Protein AF-A0A914PMF7-F1 (afdb_monomer_lite)

Secondary structure (DSSP, 8-state):
--HHHHHHHHHHHHHHHHHHHHHHHHHHHHHHHHHHHHHHHHHHHHHHHHHHHHHHHHHHHHHHHHHHHHHHHHHHHHHHHHHHHHHHHHHHHH-------TT------B-TT--B--------SS-----------------

Organism: NCBI:txid227884

Radius of gyration: 51.53 Å; chains: 1; bounding box: 120×38×120 Å

Structure (mmCIF, N/CA/C/O backbone):
data_AF-A0A914PMF7-F1
#
_entry.id   AF-A0A914PMF7-F1
#
loop_
_atom_site.group_PDB
_atom_site.id
_atom_site.type_symbol
_atom_site.label_atom_id
_atom_site.label_alt_id
_atom_site.label_comp_id
_atom_site.label_asym_id
_atom_site.label_entity_id
_atom_site.label_seq_id
_atom_site.pdbx_PDB_ins_code
_atom_site.Cartn_x
_atom_site.Cartn_y
_atom_site.Cartn_z
_atom_site.occupancy
_atom_site.B_iso_or_equiv
_atom_site.auth_seq_id
_atom_site.auth_comp_id
_atom_site.auth_asym_id
_atom_site.auth_atom_id
_atom_site.pdbx_PDB_model_num
ATOM 1 N N . MET A 1 1 ? -40.569 -8.716 74.753 1.00 57.88 1 MET A N 1
ATOM 2 C CA . MET A 1 1 ? -40.427 -7.622 73.761 1.00 57.88 1 MET A CA 1
ATOM 3 C C . MET A 1 1 ? -41.776 -6.940 73.589 1.00 57.88 1 MET A C 1
ATOM 5 O O . MET A 1 1 ? -42.744 -7.635 73.301 1.00 57.88 1 MET A O 1
ATOM 9 N N . HIS A 1 2 ? -41.863 -5.624 73.806 1.00 81.25 2 HIS A N 1
ATOM 10 C CA . HIS A 1 2 ? -43.124 -4.882 73.690 1.00 81.25 2 HIS A CA 1
ATOM 11 C C . HIS A 1 2 ? -43.592 -4.867 72.214 1.00 81.25 2 HIS A C 1
ATOM 13 O O . HIS A 1 2 ? -42.767 -4.646 71.322 1.00 81.25 2 HIS A O 1
ATOM 19 N N . PRO A 1 3 ? -44.888 -5.058 71.904 1.00 83.50 3 PRO A N 1
ATOM 20 C CA . PRO A 1 3 ? -45.392 -5.146 70.522 1.00 83.50 3 PRO A CA 1
ATOM 21 C C . PRO A 1 3 ? -45.177 -3.885 69.663 1.00 83.50 3 PRO A C 1
ATOM 23 O O . PRO A 1 3 ? -45.272 -3.940 68.437 1.00 83.50 3 PRO A O 1
ATOM 26 N N . LEU A 1 4 ? -44.878 -2.740 70.281 1.00 85.38 4 LEU A N 1
ATOM 27 C CA . LEU A 1 4 ? -44.497 -1.505 69.586 1.00 85.38 4 LEU A CA 1
ATOM 28 C C . LEU A 1 4 ? -43.022 -1.517 69.158 1.00 85.38 4 LEU A C 1
ATOM 30 O O . LEU A 1 4 ? -42.700 -1.119 68.044 1.00 85.38 4 LEU A O 1
ATOM 34 N N . GLN A 1 5 ? -42.144 -2.050 70.008 1.00 85.31 5 GLN A N 1
ATOM 35 C CA . GLN A 1 5 ? -40.711 -2.190 69.738 1.00 85.31 5 GLN A CA 1
ATOM 36 C C . GLN A 1 5 ? -40.446 -3.141 68.568 1.00 85.31 5 GLN A C 1
ATOM 38 O O . GLN A 1 5 ? -39.626 -2.850 67.704 1.00 85.31 5 GLN A O 1
ATOM 43 N N . ARG A 1 6 ? -41.203 -4.244 68.495 1.00 86.69 6 ARG A N 1
ATOM 44 C CA . ARG A 1 6 ? -41.116 -5.199 67.382 1.00 86.69 6 ARG A CA 1
ATOM 45 C C . ARG A 1 6 ? -41.483 -4.544 66.043 1.00 86.69 6 ARG A C 1
ATOM 47 O O . ARG A 1 6 ? -40.683 -4.577 65.120 1.00 86.69 6 ARG A O 1
ATOM 54 N N . ARG A 1 7 ? -42.619 -3.835 65.987 1.00 86.56 7 ARG A N 1
ATOM 55 C CA . ARG A 1 7 ? -43.067 -3.103 64.785 1.00 86.56 7 ARG A CA 1
ATOM 56 C C . ARG A 1 7 ? -42.098 -1.999 64.348 1.00 86.56 7 ARG A C 1
ATOM 58 O O . ARG A 1 7 ? -41.946 -1.769 63.152 1.00 86.56 7 ARG A O 1
ATOM 65 N N . GLY A 1 8 ? -41.455 -1.316 65.296 1.00 91.88 8 GLY A N 1
ATOM 66 C CA . GLY A 1 8 ? -40.415 -0.328 64.995 1.00 91.88 8 GLY A CA 1
ATOM 67 C C . GLY A 1 8 ? -39.190 -0.964 64.335 1.00 91.88 8 GLY A C 1
ATOM 68 O O . GLY A 1 8 ? -38.749 -0.502 63.285 1.00 91.88 8 GLY A O 1
ATOM 69 N N . ASN A 1 9 ? -38.695 -2.064 64.904 1.00 91.44 9 ASN A N 1
ATOM 70 C CA . ASN A 1 9 ? -37.546 -2.790 64.361 1.00 91.44 9 ASN A CA 1
ATOM 71 C C . ASN A 1 9 ? -37.836 -3.389 62.977 1.00 91.44 9 ASN A C 1
ATOM 73 O O . ASN A 1 9 ? -36.989 -3.303 62.091 1.00 91.44 9 ASN A O 1
ATOM 77 N N . ASP A 1 10 ? -39.037 -3.929 62.764 1.00 91.50 10 ASP A N 1
ATOM 78 C CA . ASP A 1 10 ? -39.435 -4.503 61.474 1.00 91.50 10 ASP A CA 1
ATOM 79 C C . ASP A 1 10 ? -39.427 -3.439 60.361 1.00 91.50 10 ASP A C 1
ATOM 81 O O . ASP A 1 10 ? -38.866 -3.673 59.292 1.00 91.50 10 ASP A O 1
ATOM 85 N N . ARG A 1 11 ? -39.931 -2.225 60.638 1.00 93.25 11 ARG A N 1
ATOM 86 C CA . ARG A 1 11 ? -39.881 -1.098 59.684 1.00 93.25 11 ARG A CA 1
ATOM 87 C C . ARG A 1 11 ? -38.456 -0.642 59.368 1.00 93.25 11 ARG A C 1
ATOM 89 O O . ARG A 1 11 ? -38.163 -0.295 58.226 1.00 93.25 11 ARG A O 1
ATOM 96 N N . ILE A 1 12 ? -37.563 -0.636 60.360 1.00 92.69 12 ILE A N 1
ATOM 97 C CA . ILE A 1 12 ? -36.152 -0.267 60.160 1.00 92.69 12 ILE A CA 1
ATOM 98 C C . ILE A 1 12 ? -35.451 -1.306 59.279 1.00 92.69 12 ILE A C 1
ATOM 100 O O . ILE A 1 12 ? -34.743 -0.944 58.336 1.00 92.69 12 ILE A O 1
ATOM 104 N N . ASN A 1 13 ? -35.682 -2.591 59.542 1.00 93.94 13 ASN A N 1
ATOM 105 C CA . ASN A 1 13 ? -35.110 -3.684 58.759 1.00 93.94 13 ASN A CA 1
ATOM 106 C C . ASN A 1 13 ? -35.643 -3.684 57.319 1.00 93.94 13 ASN A C 1
ATOM 108 O O . ASN A 1 13 ? -34.882 -3.866 56.366 1.00 93.94 13 ASN A O 1
ATOM 112 N N . GLU A 1 14 ? -36.934 -3.417 57.131 1.00 94.12 14 GLU A N 1
ATOM 113 C CA . GLU A 1 14 ? -37.540 -3.279 55.806 1.00 94.12 14 GLU A CA 1
ATOM 114 C C . GLU A 1 14 ? -36.922 -2.107 55.023 1.00 94.12 14 GLU A C 1
ATOM 116 O O . GLU A 1 14 ? -36.488 -2.280 53.882 1.00 94.12 14 GLU A O 1
ATOM 121 N N . ALA A 1 15 ? -36.745 -0.946 55.658 1.00 95.56 15 ALA A N 1
ATOM 122 C CA . ALA A 1 15 ? -36.075 0.197 55.036 1.00 95.56 15 ALA A CA 1
ATOM 123 C C . ALA A 1 15 ? -34.602 -0.097 54.679 1.00 95.56 15 ALA A C 1
ATOM 125 O O . ALA A 1 15 ? -34.131 0.281 53.601 1.00 95.56 15 ALA A O 1
ATOM 126 N N . GLN A 1 16 ? -33.863 -0.804 55.542 1.00 94.44 16 GLN A N 1
ATOM 127 C CA . GLN A 1 16 ? -32.479 -1.204 55.263 1.00 94.44 16 GLN A CA 1
ATOM 128 C C . GLN A 1 16 ? -32.386 -2.193 54.097 1.00 94.44 16 GLN A C 1
ATOM 130 O O . GLN A 1 16 ? -31.560 -2.015 53.197 1.00 94.44 16 GLN A O 1
ATOM 135 N N . THR A 1 17 ? -33.242 -3.215 54.080 1.00 95.69 17 THR A N 1
ATOM 136 C CA . THR A 1 17 ? -33.266 -4.202 52.992 1.00 95.69 17 THR A CA 1
ATOM 137 C C . THR A 1 17 ? -33.663 -3.560 51.666 1.00 95.69 17 THR A C 1
ATOM 139 O O . THR A 1 17 ? -33.037 -3.855 50.645 1.00 95.69 17 THR A O 1
ATOM 142 N N . TYR A 1 18 ? -34.619 -2.626 51.673 1.00 94.69 18 TYR A N 1
ATOM 143 C CA . TYR A 1 18 ? -34.966 -1.819 50.504 1.00 94.69 18 TYR A CA 1
ATOM 144 C C . TYR A 1 18 ? -33.765 -1.009 50.002 1.00 94.69 18 TYR A C 1
ATOM 146 O O . TYR A 1 18 ? -33.406 -1.105 48.827 1.00 94.69 18 TYR A O 1
ATOM 154 N N . ARG A 1 19 ? -33.060 -0.298 50.894 1.00 95.88 19 ARG A N 1
ATOM 155 C CA . ARG A 1 19 ? -31.862 0.475 50.527 1.00 95.88 19 ARG A CA 1
ATOM 156 C C . ARG A 1 19 ? -30.792 -0.400 49.872 1.00 95.88 19 ARG A C 1
ATOM 158 O O . ARG A 1 19 ? -30.219 -0.017 48.855 1.00 95.88 19 ARG A O 1
ATOM 165 N N . VAL A 1 20 ? -30.531 -1.585 50.424 1.00 96.31 20 VAL A N 1
ATOM 166 C CA . VAL A 1 20 ? -29.553 -2.531 49.863 1.00 96.31 20 VAL A CA 1
ATOM 167 C C . VAL A 1 20 ? -29.991 -3.041 48.487 1.00 96.31 20 VAL A C 1
ATOM 169 O O . VAL A 1 20 ? -29.153 -3.137 47.589 1.00 96.31 20 VAL A O 1
ATOM 172 N N . LYS A 1 21 ? -31.283 -3.341 48.295 1.00 96.06 21 LYS A N 1
ATOM 173 C CA . LYS A 1 21 ? -31.827 -3.759 46.991 1.00 96.06 21 LYS A CA 1
ATOM 174 C C . LYS A 1 21 ? -31.652 -2.671 45.933 1.00 96.06 21 LYS A C 1
ATOM 176 O O . LYS A 1 21 ? -31.129 -2.973 44.864 1.00 96.06 21 LYS A O 1
ATOM 181 N N . ILE A 1 22 ? -31.988 -1.420 46.252 1.00 97.00 22 ILE A N 1
ATOM 182 C CA . ILE A 1 22 ? -31.813 -0.286 45.333 1.00 97.00 22 ILE A CA 1
ATOM 183 C C . ILE A 1 22 ? -30.339 -0.102 44.963 1.00 97.00 22 ILE A C 1
ATOM 185 O O . ILE A 1 22 ? -30.016 -0.006 43.784 1.00 97.00 22 ILE A O 1
ATOM 189 N N . ILE A 1 23 ? -29.423 -0.141 45.936 1.00 96.06 23 ILE A N 1
ATOM 190 C CA . ILE A 1 23 ? -27.983 -0.019 45.655 1.00 96.06 23 ILE A CA 1
ATOM 191 C C . ILE A 1 23 ? -27.503 -1.140 44.722 1.00 96.06 23 ILE A C 1
ATOM 193 O O . ILE A 1 23 ? -26.744 -0.877 43.791 1.00 96.06 23 ILE A O 1
ATOM 197 N N . LYS A 1 24 ? -27.939 -2.386 44.944 1.00 96.94 24 LYS A N 1
ATOM 198 C CA . LYS A 1 24 ? -27.597 -3.511 44.058 1.00 96.94 24 LYS A CA 1
ATOM 199 C C . LYS A 1 24 ? -28.160 -3.310 42.652 1.00 96.94 24 LYS A C 1
ATOM 201 O O . LYS A 1 24 ? -27.435 -3.506 41.684 1.00 96.94 24 LYS A O 1
ATOM 206 N N . GLN A 1 25 ? -29.415 -2.885 42.541 1.00 96.75 25 GLN A N 1
ATOM 207 C CA . GLN A 1 25 ? -30.066 -2.641 41.258 1.00 96.75 25 GLN A CA 1
ATOM 208 C C . GLN A 1 25 ? -29.367 -1.531 40.465 1.00 96.75 25 GLN A C 1
ATOM 210 O O . GLN A 1 25 ? -29.106 -1.708 39.280 1.00 96.75 25 GLN A O 1
ATOM 215 N N . VAL A 1 26 ? -28.994 -0.430 41.123 1.00 96.81 26 VAL A N 1
ATOM 216 C CA . VAL A 1 26 ? -28.247 0.671 40.497 1.00 96.81 26 VAL A CA 1
ATOM 217 C C . VAL A 1 26 ? -26.878 0.198 40.005 1.00 96.81 26 VAL A C 1
ATOM 219 O O . VAL A 1 26 ? -26.493 0.524 38.886 1.00 96.81 26 VAL A O 1
ATOM 222 N N . LYS A 1 27 ? -26.160 -0.616 40.793 1.00 96.69 27 LYS A N 1
ATOM 223 C CA . LYS A 1 27 ? -24.868 -1.187 40.371 1.00 96.69 27 LYS A CA 1
ATOM 224 C C . LYS A 1 27 ? -25.007 -2.073 39.135 1.00 96.69 27 LYS A C 1
ATOM 226 O O . LYS A 1 27 ? -24.263 -1.888 38.180 1.00 96.69 27 LYS A O 1
ATOM 231 N N . ILE A 1 28 ? -25.987 -2.977 39.134 1.00 96.81 28 ILE A N 1
ATOM 232 C CA . ILE A 1 28 ? -26.257 -3.865 37.993 1.00 96.81 28 ILE A CA 1
ATOM 233 C C . ILE A 1 28 ? -26.634 -3.046 36.754 1.00 96.81 28 ILE A C 1
ATOM 235 O O . ILE A 1 28 ? -26.140 -3.315 35.664 1.00 96.81 28 ILE A O 1
ATOM 239 N N . HIS A 1 29 ? -27.474 -2.019 36.909 1.00 95.69 29 HIS A N 1
ATOM 240 C CA . HIS A 1 29 ? -27.857 -1.151 35.798 1.00 95.69 29 HIS A CA 1
ATOM 241 C C . HIS A 1 29 ? -26.648 -0.412 35.207 1.00 95.69 29 HIS A C 1
ATOM 243 O O . HIS A 1 29 ? -26.473 -0.404 33.991 1.00 95.69 29 HIS A O 1
ATOM 249 N N . ALA A 1 30 ? -25.785 0.156 36.054 1.00 96.75 30 ALA A N 1
ATOM 250 C CA . ALA A 1 30 ? -24.574 0.843 35.610 1.00 96.75 30 ALA A CA 1
ATOM 251 C C . ALA A 1 30 ? -23.587 -0.104 34.901 1.00 96.75 30 ALA A C 1
ATOM 253 O O . ALA A 1 30 ? -22.994 0.265 33.887 1.00 96.75 30 ALA A O 1
ATOM 254 N N . GLU A 1 31 ? -23.424 -1.337 35.393 1.00 96.62 31 GLU A N 1
ATOM 255 C CA . GLU A 1 31 ? -22.595 -2.351 34.728 1.00 96.62 31 GLU A CA 1
ATOM 256 C C . GLU A 1 31 ? -23.168 -2.762 33.368 1.00 96.62 31 GLU A C 1
ATOM 258 O O . GLU A 1 31 ? -22.427 -2.850 32.387 1.00 96.62 31 GLU A O 1
ATOM 263 N N . ASN A 1 32 ? -24.485 -2.951 33.279 1.00 97.69 32 ASN A N 1
ATOM 264 C CA . ASN A 1 32 ? -25.151 -3.281 32.022 1.00 97.69 32 ASN A CA 1
ATOM 265 C C . ASN A 1 32 ? -24.987 -2.168 30.981 1.00 97.69 32 ASN A C 1
ATOM 267 O O . ASN A 1 32 ? -24.681 -2.453 29.823 1.00 97.69 32 ASN A O 1
ATOM 271 N N . GLU A 1 33 ? -25.140 -0.909 31.390 1.00 96.81 33 GLU A N 1
ATOM 272 C CA . GLU A 1 33 ? -24.961 0.247 30.510 1.00 96.81 33 GLU A CA 1
ATOM 273 C C . GLU A 1 33 ? -23.510 0.371 30.027 1.00 96.81 33 GLU A C 1
ATOM 275 O O . GLU A 1 33 ? -23.260 0.530 28.829 1.00 96.81 33 GLU A O 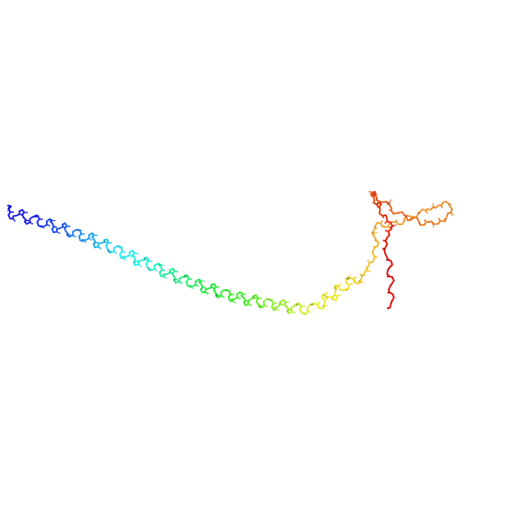1
ATOM 280 N N . LYS A 1 34 ? -22.540 0.191 30.932 1.00 97.06 34 LYS A N 1
ATOM 281 C CA . LYS A 1 34 ? -21.114 0.160 30.581 1.00 97.06 34 LYS A CA 1
ATOM 282 C C . LYS A 1 34 ? -20.813 -0.930 29.550 1.00 97.06 34 LYS A C 1
ATOM 284 O O . LYS A 1 34 ? -20.121 -0.668 28.566 1.00 97.06 34 LYS A O 1
ATOM 289 N N . ASN A 1 35 ? -21.337 -2.136 29.754 1.00 96.75 35 ASN A N 1
ATOM 290 C CA . ASN A 1 35 ? -21.121 -3.262 28.846 1.00 96.75 35 ASN A CA 1
ATOM 291 C C . ASN A 1 35 ? -21.780 -3.027 27.481 1.00 96.75 35 ASN A C 1
ATOM 293 O O . ASN A 1 35 ? -21.176 -3.321 26.449 1.00 96.75 35 ASN A O 1
ATOM 297 N N . ALA A 1 36 ? -22.986 -2.454 27.458 1.00 97.50 36 ALA A N 1
ATOM 298 C CA . ALA A 1 36 ? -23.662 -2.085 26.220 1.00 97.50 36 ALA A CA 1
ATOM 299 C C . ALA A 1 36 ? -22.857 -1.043 25.428 1.00 97.50 36 ALA A C 1
ATOM 301 O O . ALA A 1 36 ? -22.662 -1.201 24.221 1.00 97.50 36 ALA A O 1
ATOM 302 N N . PHE A 1 37 ? -22.331 -0.018 26.103 1.00 96.94 37 PHE A N 1
ATOM 303 C CA . PHE A 1 37 ? -21.494 0.997 25.470 1.00 96.94 37 PHE A CA 1
ATOM 304 C C . PHE A 1 37 ? -20.179 0.416 24.936 1.00 96.94 37 PHE A C 1
ATOM 306 O O . PHE A 1 37 ? -19.785 0.718 23.808 1.00 96.94 37 PHE A O 1
ATOM 313 N N . GLN A 1 38 ? -19.524 -0.456 25.708 1.00 97.31 38 GLN A N 1
ATOM 314 C CA . GLN A 1 38 ? -18.301 -1.128 25.268 1.00 97.31 38 GLN A CA 1
ATOM 315 C C . GLN A 1 38 ? -18.556 -1.965 24.012 1.00 97.31 38 GLN A C 1
ATOM 317 O O . GLN A 1 38 ? -17.852 -1.803 23.019 1.00 97.31 38 GLN A O 1
ATOM 322 N N . LYS A 1 39 ? -19.625 -2.769 24.009 1.00 97.56 39 LYS A N 1
ATOM 323 C CA . LYS A 1 39 ? -20.007 -3.579 22.850 1.00 97.56 39 LYS A CA 1
ATOM 324 C C . LYS A 1 39 ? -20.256 -2.720 21.608 1.00 97.56 39 LYS A C 1
ATOM 326 O O . LYS A 1 39 ? -19.729 -3.024 20.545 1.00 97.56 39 LYS A O 1
ATOM 331 N N . GLN A 1 40 ? -20.982 -1.608 21.743 1.00 97.12 40 GLN A N 1
ATOM 332 C CA . GLN A 1 40 ? -21.203 -0.686 20.622 1.00 97.12 40 GLN A CA 1
ATOM 333 C C . GLN A 1 40 ? -19.898 -0.087 20.081 1.00 97.12 40 GLN A C 1
ATOM 335 O O . GLN A 1 40 ? -19.774 0.124 18.872 1.00 97.12 40 GLN A O 1
ATOM 340 N N . LYS A 1 41 ? -18.927 0.222 20.950 1.00 97.31 41 LYS A N 1
ATOM 341 C CA . LYS A 1 41 ? -17.611 0.704 20.508 1.00 97.31 41 LYS A CA 1
ATOM 342 C C . LYS A 1 41 ? -16.833 -0.384 19.783 1.00 97.31 41 LYS A C 1
ATOM 344 O O . LYS A 1 41 ? -16.277 -0.100 18.725 1.00 97.31 41 LYS A O 1
ATOM 349 N N . ASP A 1 42 ? -16.833 -1.599 20.312 1.00 96.94 42 ASP A N 1
ATOM 350 C CA . ASP A 1 42 ? -16.126 -2.726 19.710 1.00 96.94 42 ASP A CA 1
ATOM 351 C C . ASP A 1 42 ? -16.716 -3.078 18.339 1.00 96.94 42 ASP A C 1
ATOM 353 O O . ASP A 1 42 ? -15.969 -3.287 17.385 1.00 96.94 42 ASP A O 1
ATOM 357 N N . ASP A 1 43 ? -18.044 -3.054 18.199 1.00 97.00 43 ASP A N 1
ATOM 358 C CA . ASP A 1 43 ? -18.726 -3.292 16.923 1.00 97.00 43 ASP A CA 1
ATOM 359 C C . ASP A 1 43 ? -18.379 -2.206 15.888 1.00 97.00 43 ASP A C 1
ATOM 361 O O . ASP A 1 43 ? -18.079 -2.519 14.734 1.00 97.00 43 ASP A O 1
ATOM 365 N N . LYS A 1 44 ? -18.318 -0.931 16.302 1.00 97.00 44 LYS A N 1
ATOM 366 C CA . LYS A 1 44 ? -17.867 0.175 15.435 1.00 97.00 44 LYS A CA 1
ATOM 367 C C . LYS A 1 44 ? -16.405 0.036 15.019 1.00 97.00 44 LYS A C 1
ATOM 369 O O . LYS A 1 44 ? -16.065 0.366 13.887 1.00 97.00 44 LYS A O 1
ATOM 374 N N . ILE A 1 45 ? -15.535 -0.406 15.925 1.00 97.25 45 ILE A N 1
ATOM 375 C CA . ILE A 1 45 ? -14.115 -0.616 15.622 1.00 97.25 45 ILE A CA 1
ATOM 376 C C . ILE A 1 45 ? -13.963 -1.764 14.628 1.00 97.25 45 ILE A C 1
ATOM 378 O O . ILE A 1 45 ? -13.275 -1.597 13.627 1.00 97.25 45 ILE A O 1
ATOM 382 N N . LYS A 1 46 ? -14.646 -2.891 14.852 1.00 97.31 46 LYS A N 1
ATOM 383 C CA . LYS A 1 46 ? -14.633 -4.031 13.924 1.00 97.31 46 LYS A CA 1
ATOM 384 C C . LYS A 1 46 ? -15.100 -3.634 12.531 1.00 97.31 46 LYS A C 1
ATOM 386 O O . LYS A 1 46 ? -14.478 -4.030 11.554 1.00 97.31 46 LYS A O 1
ATOM 391 N N . GLU A 1 47 ? -16.160 -2.836 12.439 1.00 96.81 47 GLU A N 1
ATOM 392 C CA . GLU A 1 47 ? -16.642 -2.347 11.149 1.00 96.81 47 GLU A CA 1
ATOM 393 C C . GLU A 1 47 ? -15.603 -1.473 10.440 1.00 96.81 47 GLU A C 1
ATOM 395 O O . GLU A 1 47 ? -15.311 -1.698 9.270 1.00 96.81 47 GLU A O 1
ATOM 400 N N . LYS A 1 48 ? -14.974 -0.537 11.159 1.00 96.81 48 LYS A N 1
ATOM 401 C CA . LYS A 1 48 ? -13.902 0.290 10.589 1.00 96.81 48 LYS A CA 1
ATOM 402 C C . LYS A 1 48 ? -12.702 -0.533 10.134 1.00 96.81 48 LYS A C 1
ATOM 404 O O . LYS A 1 48 ? -12.141 -0.237 9.090 1.00 96.81 48 LYS A O 1
ATOM 409 N N . LEU A 1 49 ? -12.306 -1.547 10.901 1.00 96.44 49 LEU A N 1
ATOM 410 C CA . LEU A 1 49 ? -11.192 -2.417 10.524 1.00 96.44 49 LEU A CA 1
ATOM 411 C C . LEU A 1 49 ? -11.498 -3.183 9.235 1.00 96.44 49 LEU A C 1
ATOM 413 O O . LEU A 1 49 ? -10.659 -3.198 8.344 1.00 96.44 49 LEU A O 1
ATOM 417 N N . ARG A 1 50 ? -12.719 -3.715 9.086 1.00 96.06 50 ARG A N 1
ATOM 418 C CA . ARG A 1 50 ? -13.148 -4.362 7.835 1.00 96.06 50 ARG A CA 1
ATOM 419 C C . ARG A 1 50 ? -13.114 -3.413 6.638 1.00 96.06 50 ARG A C 1
ATOM 421 O O . ARG A 1 50 ? -12.714 -3.822 5.555 1.00 96.06 50 ARG A O 1
ATOM 428 N N . GLN A 1 51 ? -13.535 -2.163 6.829 1.00 96.12 51 GLN A N 1
ATOM 429 C CA . GLN A 1 51 ? -13.487 -1.148 5.773 1.00 96.12 51 GLN A CA 1
ATOM 430 C C . GLN A 1 51 ? -12.045 -0.833 5.372 1.00 96.12 51 GLN A C 1
ATOM 432 O O . GLN A 1 51 ? -11.726 -0.871 4.193 1.00 96.12 51 GLN A O 1
ATOM 437 N N . ILE A 1 52 ? -11.157 -0.629 6.348 1.00 96.75 52 ILE A N 1
ATOM 438 C CA . ILE A 1 52 ? -9.732 -0.385 6.092 1.00 96.75 52 ILE A CA 1
ATOM 439 C C . ILE A 1 52 ? -9.094 -1.567 5.353 1.00 96.75 52 ILE A C 1
ATOM 441 O O . ILE A 1 52 ? -8.362 -1.358 4.394 1.00 96.75 52 ILE A O 1
ATOM 445 N N . GLU A 1 53 ? -9.370 -2.806 5.766 1.00 96.12 53 GLU A N 1
ATOM 446 C CA . GLU A 1 53 ? -8.871 -4.001 5.072 1.00 96.12 53 GLU A CA 1
ATOM 447 C C . GLU A 1 53 ? -9.353 -4.057 3.616 1.00 96.12 53 GLU A C 1
ATOM 449 O O . GLU A 1 53 ? -8.571 -4.363 2.716 1.00 96.12 53 GLU A O 1
ATOM 454 N N . HIS A 1 54 ? -10.623 -3.724 3.373 1.00 95.69 54 HIS A N 1
ATOM 455 C CA . HIS A 1 54 ? -11.173 -3.662 2.024 1.00 95.69 54 HIS A CA 1
ATOM 456 C C . HIS A 1 54 ? -10.512 -2.569 1.174 1.00 95.69 54 HIS A C 1
ATOM 458 O O . HIS A 1 54 ? -10.146 -2.828 0.027 1.00 95.69 54 HIS A O 1
ATOM 464 N N . ASP A 1 55 ? -10.322 -1.378 1.739 1.00 95.81 55 ASP A N 1
ATOM 465 C CA . ASP A 1 55 ? -9.691 -0.248 1.057 1.00 95.81 55 ASP A CA 1
ATOM 466 C C . ASP A 1 55 ? -8.235 -0.562 0.688 1.00 95.81 55 ASP A C 1
ATOM 468 O O . ASP A 1 55 ? -7.815 -0.280 -0.434 1.00 95.81 55 ASP A O 1
ATOM 472 N N . ILE A 1 56 ? -7.490 -1.219 1.585 1.00 96.50 56 ILE A N 1
ATOM 473 C CA . ILE A 1 56 ? -6.113 -1.669 1.324 1.00 96.50 56 ILE A CA 1
ATOM 474 C C . ILE A 1 56 ? -6.074 -2.659 0.152 1.00 96.50 56 ILE A C 1
ATOM 476 O O . ILE A 1 56 ? -5.206 -2.557 -0.717 1.00 96.50 56 ILE A O 1
ATOM 480 N N . GLU A 1 57 ? -7.004 -3.615 0.101 1.00 95.75 57 GLU A N 1
ATOM 481 C CA . GLU A 1 57 ? -7.056 -4.586 -0.997 1.00 95.75 57 GLU A CA 1
ATOM 482 C C . GLU A 1 57 ? -7.380 -3.902 -2.335 1.00 95.75 57 GLU A C 1
ATOM 484 O O . GLU A 1 57 ? -6.750 -4.186 -3.356 1.00 95.75 57 GLU A O 1
ATOM 489 N N . LEU A 1 58 ? -8.319 -2.951 -2.339 1.00 95.81 58 LEU A N 1
ATOM 490 C CA . LEU A 1 58 ? -8.635 -2.165 -3.532 1.00 95.81 58 LEU A CA 1
ATOM 491 C C . LEU A 1 58 ? -7.445 -1.321 -3.995 1.00 95.81 58 LEU A C 1
ATOM 493 O O . LEU A 1 58 ? -7.144 -1.296 -5.192 1.00 95.81 58 LEU A O 1
ATOM 497 N N . GLU A 1 59 ? -6.760 -0.651 -3.070 1.00 95.88 59 GLU A N 1
ATOM 498 C CA . GLU A 1 59 ? -5.580 0.158 -3.370 1.00 95.88 59 GLU A CA 1
ATOM 499 C C . GLU A 1 59 ? -4.472 -0.696 -3.989 1.00 95.88 59 GLU A C 1
ATOM 501 O O . GLU A 1 59 ? -3.902 -0.316 -5.013 1.00 95.88 59 GLU A O 1
ATOM 506 N N . LYS A 1 60 ? -4.236 -1.893 -3.445 1.00 96.06 60 LYS A N 1
ATOM 507 C CA . LYS A 1 60 ? -3.271 -2.846 -3.997 1.00 96.06 60 LYS A CA 1
ATOM 508 C C . LYS A 1 60 ? -3.617 -3.250 -5.431 1.00 96.06 60 LYS A C 1
ATOM 510 O O . LYS A 1 60 ? -2.757 -3.188 -6.304 1.00 96.06 60 LYS A O 1
ATOM 515 N N . ILE A 1 61 ? -4.878 -3.589 -5.705 1.00 95.69 61 ILE A N 1
ATOM 516 C CA . ILE A 1 61 ? -5.328 -3.942 -7.063 1.00 95.69 61 ILE A CA 1
ATOM 517 C C . ILE A 1 61 ? -5.121 -2.774 -8.036 1.00 95.69 61 ILE A C 1
ATOM 519 O O . ILE A 1 61 ? -4.725 -2.978 -9.188 1.00 95.69 61 ILE A O 1
ATOM 523 N N . VAL A 1 62 ? -5.417 -1.545 -7.607 1.00 95.50 62 VAL A N 1
ATOM 524 C CA . VAL A 1 62 ? -5.213 -0.346 -8.433 1.00 95.50 62 VAL A CA 1
ATOM 525 C C . VAL A 1 62 ? -3.727 -0.124 -8.699 1.00 95.50 62 VAL A C 1
ATOM 527 O O . VAL A 1 62 ? -3.354 0.128 -9.847 1.00 95.50 62 VAL A O 1
ATOM 530 N N . TYR A 1 63 ? -2.892 -0.254 -7.671 1.00 96.38 63 TYR A N 1
ATOM 531 C CA . TYR A 1 63 ? -1.447 -0.108 -7.778 1.00 96.38 63 TYR A CA 1
ATOM 532 C C . TYR A 1 63 ? -0.845 -1.131 -8.747 1.00 96.38 63 TYR A C 1
ATOM 534 O O . TYR A 1 63 ? -0.152 -0.738 -9.684 1.00 96.38 63 TYR A O 1
ATOM 542 N N . ASP A 1 64 ? -1.185 -2.414 -8.604 1.00 96.19 64 ASP A N 1
ATOM 543 C CA . ASP A 1 64 ? -0.682 -3.482 -9.476 1.00 96.19 64 ASP A CA 1
ATOM 544 C C . ASP A 1 64 ? -1.033 -3.206 -10.948 1.00 96.19 64 ASP A C 1
ATOM 546 O O . ASP A 1 64 ? -0.180 -3.283 -11.833 1.00 96.19 64 ASP A O 1
ATOM 550 N N . ARG A 1 65 ? -2.266 -2.754 -11.224 1.00 96.19 65 ARG A N 1
ATOM 551 C CA . ARG A 1 65 ? -2.685 -2.372 -12.585 1.00 96.19 65 ARG A CA 1
ATOM 552 C C . ARG A 1 65 ? -1.913 -1.174 -13.135 1.00 96.19 65 ARG A C 1
ATOM 554 O O . ARG A 1 65 ? -1.611 -1.142 -14.328 1.00 96.19 65 ARG A O 1
ATOM 561 N N . GLN A 1 66 ? -1.633 -0.173 -12.302 1.00 96.62 66 GLN A N 1
ATOM 562 C CA . GLN A 1 66 ? -0.850 0.997 -12.709 1.00 96.62 66 GLN A CA 1
ATOM 563 C C . GLN A 1 66 ? 0.597 0.614 -13.017 1.00 96.62 66 GLN A C 1
ATOM 565 O O . GLN A 1 66 ? 1.149 1.081 -14.017 1.00 96.62 66 GLN A O 1
ATOM 570 N N . VAL A 1 67 ? 1.195 -0.250 -12.196 1.00 96.81 67 VAL A N 1
ATOM 571 C CA . VAL A 1 67 ? 2.546 -0.772 -12.415 1.00 96.81 67 VAL A CA 1
ATOM 572 C C . VAL A 1 67 ? 2.599 -1.563 -13.718 1.00 96.81 67 VAL A C 1
ATOM 574 O O . VAL A 1 67 ? 3.432 -1.254 -14.568 1.00 96.81 67 VAL A O 1
ATOM 577 N N . ASP A 1 68 ? 1.661 -2.484 -13.942 1.00 96.12 68 ASP A N 1
ATOM 578 C CA . ASP A 1 68 ? 1.591 -3.273 -15.177 1.00 96.12 68 ASP A CA 1
ATOM 579 C C . ASP A 1 68 ? 1.443 -2.394 -16.425 1.00 96.12 68 ASP A C 1
ATOM 581 O O . ASP A 1 68 ? 2.111 -2.616 -17.438 1.00 96.12 68 ASP A O 1
ATOM 585 N N . ALA A 1 69 ? 0.584 -1.374 -16.367 1.00 96.56 69 ALA A N 1
ATOM 586 C CA . ALA A 1 69 ? 0.419 -0.425 -17.464 1.00 96.56 69 ALA A CA 1
ATOM 587 C C . ALA A 1 69 ? 1.704 0.381 -17.715 1.00 96.56 69 ALA A C 1
ATOM 589 O O . ALA A 1 69 ? 2.091 0.608 -18.863 1.00 96.56 69 ALA A O 1
ATOM 590 N N . THR A 1 70 ? 2.387 0.781 -16.644 1.00 96.88 70 THR A N 1
ATOM 591 C CA . THR A 1 70 ? 3.629 1.554 -16.721 1.00 96.88 70 THR A CA 1
ATOM 592 C C . THR A 1 70 ? 4.765 0.725 -17.320 1.00 96.88 70 THR A C 1
ATOM 594 O O . THR A 1 70 ? 5.471 1.221 -18.198 1.00 96.88 70 THR A O 1
ATOM 597 N N . ILE A 1 71 ? 4.907 -0.538 -16.904 1.00 96.75 71 ILE A N 1
ATOM 598 C CA . ILE A 1 71 ? 5.900 -1.478 -17.444 1.00 96.75 71 ILE A CA 1
ATOM 599 C C . ILE A 1 71 ? 5.665 -1.692 -18.939 1.00 96.75 71 ILE A C 1
ATOM 601 O O . ILE A 1 71 ? 6.584 -1.486 -19.728 1.00 96.75 71 ILE A O 1
ATOM 605 N N . LYS A 1 72 ? 4.423 -1.977 -19.348 1.00 96.62 72 LYS A N 1
ATOM 606 C CA . LYS A 1 72 ? 4.079 -2.115 -20.774 1.00 96.62 72 LYS A CA 1
ATOM 607 C C . LYS A 1 72 ? 4.433 -0.860 -21.573 1.00 96.62 72 LYS A C 1
ATOM 609 O O . LYS A 1 72 ? 5.030 -0.953 -22.641 1.00 96.62 72 LYS A O 1
ATOM 614 N N . GLY A 1 73 ? 4.151 0.321 -21.022 1.00 96.38 73 GLY A N 1
ATOM 615 C CA . GLY A 1 73 ? 4.529 1.587 -21.646 1.00 96.38 73 GLY A CA 1
ATOM 616 C C . GLY A 1 73 ? 6.044 1.830 -21.708 1.00 96.38 73 GLY A C 1
ATOM 617 O O . GLY A 1 73 ? 6.506 2.599 -22.553 1.00 96.38 73 GLY A O 1
ATOM 618 N N . TYR A 1 74 ? 6.849 1.233 -20.823 1.00 96.00 74 TYR A N 1
ATOM 619 C CA . TYR A 1 74 ? 8.309 1.244 -20.956 1.00 96.00 74 TYR A CA 1
ATOM 620 C C . TYR A 1 74 ? 8.775 0.296 -22.056 1.00 96.00 74 TYR A C 1
ATOM 622 O O . TYR A 1 74 ? 9.582 0.713 -22.887 1.00 96.00 74 TYR A O 1
ATOM 630 N N . ASP A 1 75 ? 8.239 -0.922 -22.104 1.00 96.75 75 ASP A N 1
ATOM 631 C CA . ASP A 1 75 ? 8.606 -1.918 -23.113 1.00 96.75 75 ASP A CA 1
ATOM 632 C C . ASP A 1 75 ? 8.333 -1.401 -24.532 1.00 96.75 75 ASP A C 1
ATOM 634 O O . ASP A 1 75 ? 9.209 -1.458 -25.397 1.00 96.75 75 ASP A O 1
ATOM 638 N N . GLU A 1 76 ? 7.166 -0.792 -24.756 1.00 96.69 76 GLU A N 1
ATOM 639 C CA . GLU A 1 76 ? 6.816 -0.172 -26.040 1.00 96.69 76 GLU A CA 1
ATOM 640 C C . GLU A 1 76 ? 7.792 0.947 -26.430 1.00 96.69 76 GLU A C 1
ATOM 642 O O . GLU A 1 76 ? 8.247 1.013 -27.575 1.00 96.69 76 GLU A O 1
ATOM 647 N N . ARG A 1 77 ? 8.171 1.807 -25.476 1.00 96.00 77 ARG A N 1
ATOM 648 C CA . ARG A 1 77 ? 9.137 2.892 -25.718 1.00 96.00 77 ARG A CA 1
ATOM 649 C C . ARG A 1 77 ? 10.528 2.363 -26.036 1.00 96.00 77 ARG A C 1
ATOM 651 O O . ARG A 1 77 ? 11.195 2.910 -26.913 1.00 96.00 77 ARG A O 1
ATOM 658 N N . VAL A 1 78 ? 10.965 1.311 -25.347 1.00 96.62 78 VAL A N 1
ATOM 659 C CA . VAL A 1 78 ? 12.246 0.664 -25.638 1.00 96.62 78 VAL A CA 1
ATOM 660 C C . VAL A 1 78 ? 12.219 0.110 -27.055 1.00 96.62 78 VAL A C 1
ATOM 662 O O . VAL A 1 78 ? 13.120 0.428 -27.821 1.00 96.62 78 VAL A O 1
ATOM 665 N N . VAL A 1 79 ? 11.176 -0.628 -27.445 1.00 96.00 79 VAL A N 1
ATOM 666 C CA . VAL A 1 79 ? 11.054 -1.176 -28.807 1.00 96.00 79 VAL A CA 1
ATOM 667 C C . VAL A 1 79 ? 11.113 -0.074 -29.869 1.00 96.00 79 VAL A C 1
ATOM 669 O O . VAL A 1 79 ? 11.811 -0.234 -30.864 1.00 96.00 79 VAL A O 1
ATOM 672 N N . GLN A 1 80 ? 10.451 1.063 -29.648 1.00 96.50 80 GLN A N 1
ATOM 673 C CA . GLN A 1 80 ? 10.425 2.169 -30.615 1.00 96.50 80 GLN A CA 1
ATOM 674 C C . GLN A 1 80 ? 11.763 2.909 -30.759 1.00 96.50 80 GLN A C 1
ATOM 676 O O . GLN A 1 80 ? 12.065 3.434 -31.829 1.00 96.50 80 GLN A O 1
ATOM 681 N N . VAL A 1 81 ? 12.546 3.015 -29.682 1.00 96.69 81 VAL A N 1
ATOM 682 C CA . VAL A 1 81 ? 13.730 3.895 -29.630 1.00 96.69 81 VAL A CA 1
ATOM 683 C C . VAL A 1 81 ? 15.048 3.116 -29.703 1.00 96.69 81 VAL A C 1
ATOM 685 O O . VAL A 1 81 ? 16.091 3.703 -30.001 1.00 96.69 81 VAL A O 1
ATOM 688 N N . LYS A 1 82 ? 15.017 1.800 -29.466 1.00 96.19 82 LYS A N 1
ATOM 689 C CA . LYS A 1 82 ? 16.201 0.935 -29.372 1.00 96.19 82 LYS A CA 1
ATOM 690 C C . LYS A 1 82 ? 17.121 1.053 -30.581 1.00 96.19 82 LYS A C 1
ATOM 692 O O . LYS A 1 82 ? 18.305 1.312 -30.391 1.00 96.19 82 LYS A O 1
ATOM 697 N N . ASP A 1 83 ? 16.587 0.913 -31.788 1.00 95.12 83 ASP A N 1
ATOM 698 C CA . ASP A 1 83 ? 17.408 0.879 -33.004 1.00 95.12 83 ASP A CA 1
ATOM 699 C C . ASP A 1 83 ? 18.152 2.203 -33.210 1.00 95.12 83 ASP A C 1
ATOM 701 O O . ASP A 1 83 ? 19.368 2.218 -33.383 1.00 95.12 83 ASP A O 1
ATOM 705 N N . ARG A 1 84 ? 17.459 3.331 -33.013 1.00 96.12 84 ARG A N 1
ATOM 706 C CA . ARG A 1 84 ? 18.062 4.670 -33.077 1.00 96.12 84 ARG A CA 1
ATOM 707 C C . ARG A 1 84 ? 19.180 4.865 -32.049 1.00 96.12 84 ARG A C 1
ATOM 709 O O . ARG A 1 84 ? 20.174 5.531 -32.325 1.00 96.12 84 ARG A O 1
ATOM 716 N N . VAL A 1 85 ? 19.012 4.349 -30.830 1.00 97.00 85 VAL A N 1
ATOM 717 C CA . VAL A 1 85 ? 20.048 4.458 -29.788 1.00 97.00 85 VAL A CA 1
ATOM 718 C C . VAL A 1 85 ? 21.256 3.596 -30.138 1.00 97.00 85 VAL A C 1
ATOM 720 O O . VAL A 1 85 ? 22.383 4.042 -29.936 1.00 97.00 85 VAL A O 1
ATOM 723 N N . ILE A 1 86 ? 21.033 2.400 -30.686 1.00 96.75 86 ILE A N 1
ATOM 724 C CA . ILE A 1 86 ? 22.110 1.518 -31.144 1.00 96.75 86 ILE A CA 1
ATOM 725 C C . ILE A 1 86 ? 22.918 2.196 -32.251 1.00 96.75 86 ILE A C 1
ATOM 727 O O . ILE A 1 86 ? 24.138 2.251 -32.138 1.00 96.75 86 ILE A O 1
ATOM 731 N N . GLU A 1 87 ? 22.261 2.762 -33.263 1.00 96.12 87 GLU A N 1
ATOM 732 C CA . GLU A 1 87 ? 22.931 3.488 -34.352 1.00 96.12 87 GLU A CA 1
ATOM 733 C C . GLU A 1 87 ? 23.800 4.633 -33.818 1.00 96.12 87 GLU A C 1
ATOM 735 O O . GLU A 1 87 ? 24.994 4.690 -34.104 1.00 96.12 87 GLU A O 1
ATOM 740 N N . ASN A 1 88 ? 23.247 5.477 -32.941 1.00 95.00 88 ASN A N 1
ATOM 741 C CA . ASN A 1 88 ? 24.003 6.578 -32.336 1.00 95.00 88 ASN A CA 1
ATOM 742 C C . ASN A 1 88 ? 25.217 6.093 -31.524 1.00 95.00 88 ASN A C 1
ATOM 744 O O . ASN A 1 88 ? 26.266 6.737 -31.523 1.00 95.00 88 ASN A O 1
ATOM 748 N N . LEU A 1 89 ? 25.079 4.983 -30.791 1.00 95.94 89 LEU A N 1
ATOM 749 C CA . LEU A 1 89 ? 26.181 4.411 -30.015 1.00 95.94 89 LEU A CA 1
ATOM 750 C C . LEU A 1 89 ? 27.269 3.841 -30.927 1.00 95.94 89 LEU A C 1
ATOM 752 O O . LEU A 1 89 ? 28.451 4.031 -30.644 1.00 95.94 89 LEU A O 1
ATOM 756 N N . LEU A 1 90 ? 26.882 3.170 -32.012 1.00 95.88 90 LEU A N 1
ATOM 757 C CA . LEU A 1 90 ? 27.825 2.649 -32.998 1.00 95.88 90 LEU A CA 1
ATOM 758 C C . LEU A 1 90 ? 28.609 3.788 -33.649 1.00 95.88 90 LEU A C 1
ATOM 760 O O . LEU A 1 90 ? 29.838 3.736 -33.639 1.00 95.88 90 LEU A O 1
ATOM 764 N N . ASP A 1 91 ? 27.928 4.847 -34.089 1.00 94.50 91 ASP A N 1
ATOM 765 C CA . ASP A 1 91 ? 28.563 6.024 -34.689 1.00 94.50 91 ASP A CA 1
ATOM 766 C C . ASP A 1 91 ? 29.611 6.657 -33.763 1.00 94.50 91 ASP A C 1
ATOM 768 O O . ASP A 1 91 ? 30.704 7.014 -34.210 1.00 94.50 91 ASP A O 1
ATOM 772 N N . LEU A 1 92 ? 29.312 6.766 -32.464 1.00 92.81 92 LEU A N 1
ATOM 773 C CA . LEU A 1 92 ? 30.244 7.313 -31.473 1.00 92.81 92 LEU A CA 1
ATOM 774 C C . LEU A 1 92 ? 31.494 6.446 -31.286 1.00 92.81 92 LEU A C 1
ATOM 776 O O . LEU A 1 92 ? 32.581 6.989 -31.090 1.00 92.81 92 LEU A O 1
ATOM 780 N N . VAL A 1 93 ? 31.359 5.119 -31.329 1.00 92.88 93 VAL A N 1
ATOM 781 C CA . VAL A 1 93 ? 32.494 4.202 -31.139 1.00 92.88 93 VAL A CA 1
ATOM 782 C C . VAL A 1 93 ? 33.345 4.101 -32.403 1.00 92.88 93 VAL A C 1
ATOM 784 O O . VAL A 1 93 ? 34.572 4.043 -32.313 1.00 92.88 93 VAL A O 1
ATOM 787 N N . THR A 1 94 ? 32.725 4.088 -33.584 1.00 92.69 94 THR A N 1
ATOM 788 C CA . THR A 1 94 ? 33.452 3.915 -34.849 1.00 92.69 94 THR A CA 1
ATOM 789 C C . THR A 1 94 ? 34.079 5.209 -35.363 1.00 92.69 94 THR A C 1
ATOM 791 O O . THR A 1 94 ? 35.086 5.158 -36.069 1.00 92.69 94 THR A O 1
ATOM 794 N N . ASN A 1 95 ? 33.527 6.377 -35.017 1.00 90.12 95 ASN A N 1
ATOM 795 C CA . ASN A 1 95 ? 34.040 7.670 -35.470 1.00 90.12 95 ASN A CA 1
ATOM 796 C C . ASN A 1 95 ? 35.147 8.202 -34.548 1.00 90.12 95 ASN A C 1
ATOM 798 O O . ASN A 1 95 ? 34.977 9.183 -33.819 1.00 90.12 95 ASN A O 1
ATOM 802 N N . ILE A 1 96 ? 36.303 7.541 -34.587 1.00 86.94 96 ILE A N 1
ATOM 803 C CA . ILE A 1 96 ? 37.482 7.973 -33.837 1.00 86.94 96 ILE A CA 1
ATOM 804 C C . ILE A 1 96 ? 38.033 9.252 -34.475 1.00 86.94 96 ILE A C 1
ATOM 806 O O . ILE A 1 96 ? 38.528 9.238 -35.603 1.00 86.94 96 ILE A O 1
ATOM 810 N N . LYS A 1 97 ? 37.994 10.358 -33.726 1.00 87.69 97 LYS A N 1
ATOM 811 C CA . LYS A 1 97 ? 38.648 11.622 -34.084 1.00 87.69 97 LYS A CA 1
ATOM 812 C C . LYS A 1 97 ? 39.940 11.759 -33.278 1.00 87.69 97 LYS A C 1
ATOM 814 O O . LYS A 1 97 ? 39.876 12.164 -32.118 1.00 87.69 97 LYS A O 1
ATOM 819 N N . PRO A 1 98 ? 41.104 11.378 -33.834 1.00 87.25 98 PRO A N 1
ATOM 820 C CA . PRO A 1 98 ? 42.364 11.545 -33.129 1.00 87.25 98 PRO A CA 1
ATOM 821 C C . PRO A 1 98 ? 42.669 13.038 -33.003 1.00 87.25 98 PRO A C 1
ATOM 823 O O . PRO A 1 98 ? 42.902 13.725 -33.996 1.00 87.25 98 PRO A O 1
ATOM 826 N N . GLU A 1 99 ? 42.669 13.534 -31.772 1.00 84.56 99 GLU A N 1
ATOM 827 C CA . GLU A 1 99 ? 43.022 14.914 -31.463 1.00 84.56 99 GLU A CA 1
ATOM 828 C C . GLU A 1 99 ? 44.400 14.967 -30.812 1.00 84.56 99 GLU A C 1
ATOM 830 O O . GLU A 1 99 ? 44.735 14.187 -29.917 1.00 84.56 99 GLU A O 1
ATOM 835 N N . ILE A 1 100 ? 45.219 15.906 -31.279 1.00 85.19 100 ILE A N 1
ATOM 836 C CA . ILE A 1 100 ? 46.493 16.213 -30.640 1.00 85.19 100 ILE A CA 1
ATOM 837 C C . ILE A 1 100 ? 46.189 17.112 -29.445 1.00 85.19 100 ILE A C 1
ATOM 839 O O . ILE A 1 100 ? 45.476 18.107 -29.569 1.00 85.19 100 ILE A O 1
ATOM 843 N N . HIS A 1 101 ? 46.740 16.764 -28.282 1.00 83.50 101 HIS A N 1
ATOM 844 C CA . HIS A 1 101 ? 46.576 17.564 -27.076 1.00 83.50 101 HIS A CA 1
ATOM 845 C C . HIS A 1 101 ? 47.010 19.016 -27.334 1.00 83.50 101 HIS A C 1
ATOM 847 O O . HIS A 1 101 ? 48.077 19.259 -27.895 1.00 83.50 101 HIS A O 1
ATOM 853 N N . HIS A 1 102 ? 46.208 19.978 -26.879 1.00 83.50 102 HIS A N 1
ATOM 854 C CA . HIS A 1 102 ? 46.365 21.415 -27.152 1.00 83.50 102 HIS A CA 1
ATOM 855 C C . HIS A 1 102 ? 47.754 22.000 -26.819 1.00 83.50 102 HIS A C 1
ATOM 857 O O . HIS A 1 102 ? 48.142 23.017 -27.380 1.00 83.50 102 HIS A O 1
ATOM 863 N N . ASN A 1 103 ? 48.518 21.343 -25.942 1.00 82.38 103 ASN A N 1
ATOM 864 C CA . ASN A 1 103 ? 49.881 21.736 -25.554 1.00 82.38 103 ASN A CA 1
ATOM 865 C C . ASN A 1 103 ? 50.993 21.129 -26.425 1.00 82.38 103 ASN A C 1
ATOM 867 O O . ASN A 1 103 ? 52.163 21.168 -26.040 1.00 82.38 103 ASN A O 1
ATOM 871 N N . PHE A 1 104 ? 50.663 20.523 -27.564 1.00 76.56 104 PHE A N 1
ATOM 872 C CA . PHE A 1 104 ? 51.678 20.047 -28.493 1.00 76.56 104 PHE A CA 1
ATOM 873 C C . PHE A 1 104 ? 52.316 21.231 -29.230 1.00 76.56 104 PHE A C 1
ATOM 875 O O . PHE A 1 104 ? 51.810 21.710 -30.245 1.00 76.56 104 PHE A O 1
ATOM 882 N N . THR A 1 105 ? 53.448 21.699 -28.711 1.00 72.50 105 THR A N 1
ATOM 883 C CA . THR A 1 105 ? 54.241 22.765 -29.326 1.00 72.50 105 THR A CA 1
ATOM 884 C C . THR A 1 105 ? 55.406 22.152 -30.092 1.00 72.50 105 THR A C 1
ATOM 886 O O . THR A 1 105 ? 56.276 21.515 -29.504 1.00 72.50 105 THR A O 1
ATOM 889 N N . VAL A 1 106 ? 55.453 22.366 -31.409 1.00 66.94 106 VAL A N 1
ATOM 890 C CA . VAL A 1 106 ? 56.623 22.008 -32.221 1.00 66.94 106 VAL A CA 1
ATOM 891 C C . VAL A 1 106 ? 57.698 23.066 -31.991 1.00 66.94 106 VAL A C 1
ATOM 893 O O . VAL A 1 106 ? 57.606 24.169 -32.533 1.00 66.94 106 VAL A O 1
ATOM 896 N N . GLN A 1 107 ? 58.714 22.746 -31.192 1.00 60.06 107 GLN A N 1
ATOM 897 C CA . GLN A 1 107 ? 59.899 23.592 -31.086 1.00 60.06 107 GLN A CA 1
ATOM 898 C C . GLN A 1 107 ? 60.741 23.416 -32.358 1.00 60.06 107 GLN A C 1
ATOM 900 O O . GLN A 1 107 ? 61.122 22.306 -32.728 1.00 60.06 107 GLN A O 1
ATOM 905 N N . LYS A 1 108 ? 60.963 24.512 -33.091 1.00 55.81 108 LYS A N 1
ATOM 906 C CA . LYS A 1 108 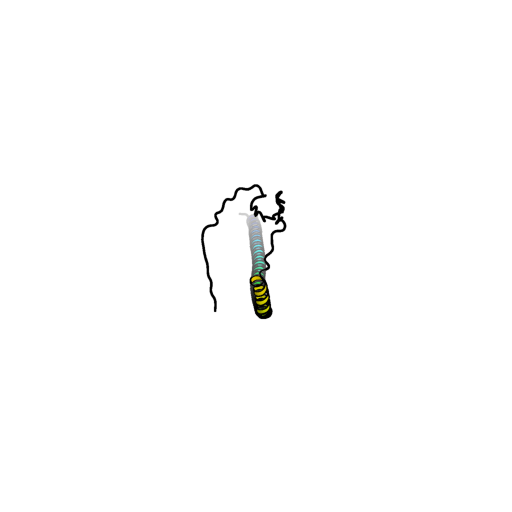? 61.886 24.553 -34.231 1.00 55.81 108 LYS A CA 1
ATOM 907 C C . LYS A 1 108 ? 63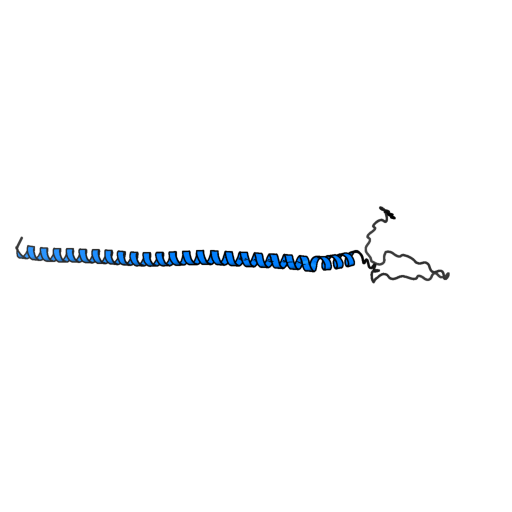.185 25.171 -33.743 1.00 55.81 108 LYS A C 1
ATOM 909 O O . LYS A 1 108 ? 63.262 26.389 -33.614 1.00 55.81 108 LYS A O 1
ATOM 914 N N . GLU A 1 109 ? 64.187 24.345 -33.488 1.00 56.59 109 GLU A N 1
ATOM 915 C CA . GLU A 1 109 ? 65.544 24.839 -33.279 1.00 56.59 109 GLU A CA 1
ATOM 916 C C . GLU A 1 109 ? 66.207 25.076 -34.640 1.00 56.59 109 GLU A C 1
ATOM 918 O O . GLU A 1 109 ? 66.156 24.229 -35.537 1.00 56.59 109 GLU A O 1
ATOM 923 N N . ILE A 1 110 ? 66.777 26.268 -34.818 1.00 52.03 110 ILE A N 1
ATOM 924 C CA . ILE A 1 110 ? 67.558 26.625 -36.003 1.00 52.03 110 ILE A CA 1
ATOM 925 C C . ILE A 1 110 ? 69.022 26.387 -35.640 1.00 52.03 110 ILE A C 1
ATOM 927 O O . ILE A 1 110 ? 69.586 27.140 -34.853 1.00 52.03 110 ILE A O 1
ATOM 931 N N . ASN A 1 111 ? 69.637 25.356 -36.216 1.00 58.34 111 ASN A N 1
ATOM 932 C CA . ASN A 1 111 ? 71.085 25.176 -36.124 1.00 58.34 111 ASN A CA 1
ATOM 933 C C . ASN A 1 111 ? 71.794 26.141 -37.088 1.00 58.34 111 ASN A C 1
ATOM 935 O O . ASN A 1 111 ? 71.276 26.430 -38.170 1.00 58.34 111 ASN A O 1
ATOM 939 N N . GLU A 1 112 ? 72.994 26.602 -36.718 1.00 58.31 112 GLU A N 1
ATOM 940 C CA . GLU A 1 112 ? 73.808 27.594 -37.454 1.00 58.31 112 GLU A CA 1
ATOM 941 C C . GLU A 1 112 ? 74.096 27.211 -38.923 1.00 58.31 112 GLU A C 1
ATOM 943 O O . GLU A 1 112 ? 74.428 28.062 -39.743 1.00 58.31 112 GLU A O 1
ATOM 948 N N . THR A 1 113 ? 73.908 25.942 -39.290 1.00 57.56 113 THR A N 1
ATOM 949 C CA . THR A 1 113 ? 74.064 25.399 -40.648 1.00 57.56 113 THR A CA 1
ATOM 950 C C . THR A 1 113 ? 72.779 25.376 -41.487 1.00 57.56 113 THR A C 1
ATOM 952 O O . T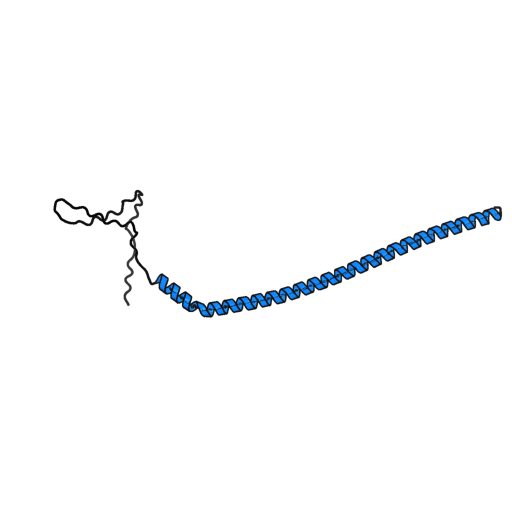HR A 1 113 ? 72.780 24.843 -42.596 1.00 57.56 113 THR A O 1
ATOM 955 N N . GLY A 1 114 ? 71.674 25.959 -41.011 1.00 52.81 114 GLY A N 1
ATOM 956 C CA . GLY A 1 114 ? 70.450 26.145 -41.805 1.00 52.81 114 GLY A CA 1
ATOM 957 C C . GLY A 1 114 ? 69.657 24.865 -42.107 1.00 52.81 114 GLY A C 1
ATOM 958 O O . GLY A 1 114 ? 68.715 24.897 -42.900 1.00 52.81 114 GLY A O 1
ATOM 959 N N . THR A 1 115 ? 69.994 23.735 -41.482 1.00 51.59 115 THR A N 1
ATOM 960 C CA . THR A 1 115 ? 69.255 22.472 -41.623 1.00 51.59 115 THR A CA 1
ATOM 961 C C . THR A 1 115 ? 68.239 22.288 -40.496 1.00 51.59 115 THR A C 1
ATOM 963 O O . THR A 1 115 ? 68.605 22.271 -39.323 1.00 51.59 115 THR A O 1
ATOM 966 N N . TYR A 1 116 ? 66.965 22.105 -40.858 1.00 49.75 116 TYR A N 1
ATOM 967 C CA . TYR A 1 116 ? 65.863 21.845 -39.928 1.00 49.75 116 TYR A CA 1
ATOM 968 C C . TYR A 1 116 ? 65.890 20.397 -39.421 1.00 49.75 116 TYR A C 1
ATOM 970 O O . TYR A 1 116 ? 65.521 19.476 -40.152 1.00 49.75 116 TYR A O 1
ATOM 978 N N . THR A 1 117 ? 66.241 20.183 -38.157 1.00 50.66 117 THR A N 1
ATOM 979 C CA . THR A 1 117 ? 66.009 18.905 -37.467 1.00 50.66 117 THR A CA 1
ATOM 980 C C . THR A 1 117 ? 64.767 19.011 -36.590 1.00 50.66 117 THR A C 1
ATOM 982 O O . THR A 1 117 ? 64.680 19.880 -35.728 1.00 50.66 117 THR A O 1
ATOM 985 N N . ARG A 1 118 ? 63.777 18.132 -36.809 1.00 50.56 118 ARG A N 1
ATOM 986 C CA . ARG A 1 118 ? 62.634 17.985 -35.896 1.00 50.56 118 ARG A CA 1
ATOM 987 C C . ARG A 1 118 ? 63.114 17.230 -34.661 1.00 50.56 118 ARG A C 1
ATOM 989 O O . ARG A 1 118 ? 63.252 16.011 -34.719 1.00 50.56 118 ARG A O 1
ATOM 996 N N . ILE A 1 119 ? 63.379 17.940 -33.573 1.00 49.81 119 ILE A N 1
ATOM 997 C CA . ILE A 1 119 ? 63.646 17.302 -32.287 1.00 49.81 119 ILE A CA 1
ATOM 998 C C . ILE A 1 119 ? 62.288 16.933 -31.686 1.00 49.81 119 ILE A C 1
ATOM 1000 O O . ILE A 1 119 ? 61.435 17.787 -31.450 1.00 49.81 119 ILE A O 1
ATOM 1004 N N . PHE A 1 120 ? 62.047 15.632 -31.529 1.00 50.47 120 PHE A N 1
ATOM 1005 C CA . PHE A 1 120 ? 60.964 15.144 -30.685 1.00 50.47 120 PHE A CA 1
ATOM 1006 C C . PHE A 1 120 ? 61.455 15.245 -29.244 1.00 50.47 120 PHE A C 1
ATOM 1008 O O . PHE A 1 120 ? 62.196 14.370 -28.807 1.00 50.47 120 PHE A O 1
ATOM 1015 N N . ASP A 1 121 ? 61.045 16.286 -28.523 1.00 47.62 121 ASP A N 1
ATOM 1016 C CA . ASP A 1 121 ? 61.259 16.372 -27.079 1.00 47.62 121 ASP A CA 1
ATOM 1017 C C . ASP A 1 121 ? 60.021 15.859 -26.346 1.00 47.62 121 ASP A C 1
ATOM 1019 O O . ASP A 1 121 ? 59.008 16.561 -26.257 1.00 47.62 121 ASP A O 1
ATOM 1023 N N . PRO A 1 122 ? 60.051 14.640 -25.785 1.00 49.06 122 PRO A N 1
ATOM 1024 C CA . PRO A 1 122 ? 58.917 14.109 -25.065 1.00 49.06 122 PRO A CA 1
ATOM 1025 C C . PRO A 1 122 ? 59.000 14.501 -23.589 1.00 49.06 122 PRO A C 1
ATOM 1027 O O . PRO A 1 122 ? 58.720 13.648 -22.770 1.00 49.06 122 PRO A O 1
ATOM 1030 N N . LEU A 1 123 ? 59.451 15.700 -23.192 1.00 46.66 123 LEU A N 1
ATOM 1031 C CA . LEU A 1 123 ? 59.578 16.045 -21.762 1.00 46.66 123 LEU A CA 1
ATOM 1032 C C . LEU A 1 123 ? 59.822 17.546 -21.532 1.00 46.66 123 LEU A C 1
ATOM 1034 O O . LEU A 1 123 ? 60.904 17.964 -21.139 1.00 46.66 123 LEU A O 1
ATOM 1038 N N . HIS A 1 124 ? 58.785 18.365 -21.700 1.00 40.78 124 HIS A N 1
ATOM 1039 C CA . HIS A 1 124 ? 58.681 19.674 -21.032 1.00 40.78 124 HIS A CA 1
ATOM 1040 C C . HIS A 1 124 ? 57.395 19.762 -20.197 1.00 40.78 124 HIS A C 1
ATOM 1042 O O . HIS A 1 124 ? 56.640 20.727 -20.221 1.00 40.78 124 HIS A O 1
ATOM 1048 N N . SER A 1 125 ? 57.162 18.721 -19.400 1.00 37.97 125 SER A N 1
ATOM 1049 C CA . SER A 1 125 ? 56.460 18.869 -18.129 1.00 37.97 125 SER A CA 1
ATOM 1050 C C . SER A 1 125 ? 57.246 18.085 -17.085 1.00 37.97 125 SER A C 1
ATOM 1052 O O . SER A 1 125 ? 57.563 16.911 -17.270 1.00 37.97 125 SER A O 1
ATOM 1054 N N . GLY A 1 126 ? 57.660 18.769 -16.021 1.00 40.44 126 GLY A N 1
ATOM 1055 C CA . GLY A 1 126 ? 58.411 18.176 -14.926 1.00 40.44 126 GLY A CA 1
ATOM 1056 C C . GLY A 1 126 ? 57.580 17.125 -14.201 1.00 40.44 126 GLY A C 1
ATOM 1057 O O . GLY A 1 126 ? 56.889 17.450 -13.241 1.00 40.44 126 GLY A O 1
ATOM 1058 N N . ARG A 1 127 ? 57.658 15.874 -14.662 1.00 35.59 127 ARG A N 1
ATOM 1059 C CA . ARG A 1 127 ? 57.409 14.640 -13.908 1.00 35.59 127 ARG A CA 1
ATOM 1060 C C . ARG A 1 127 ? 58.029 13.475 -14.677 1.00 35.59 127 ARG A C 1
ATOM 1062 O O . ARG A 1 127 ? 57.558 13.074 -15.734 1.00 35.59 127 ARG A O 1
ATOM 1069 N N . LEU A 1 128 ? 59.107 12.942 -14.110 1.00 40.38 128 LEU A N 1
ATOM 1070 C CA . LEU A 1 128 ? 59.686 11.650 -14.455 1.00 40.38 128 LEU A CA 1
ATOM 1071 C C . LEU A 1 128 ? 58.603 10.564 -14.382 1.00 40.38 128 LEU A C 1
ATOM 1073 O O . LEU A 1 128 ? 58.276 10.101 -13.294 1.00 40.38 128 LEU A O 1
ATOM 1077 N N . LEU A 1 129 ? 58.093 10.117 -15.526 1.00 31.27 129 LEU A N 1
ATOM 1078 C CA . LEU A 1 129 ? 57.523 8.779 -15.661 1.00 31.27 129 LEU A CA 1
ATOM 1079 C C . LEU A 1 129 ? 58.147 8.117 -16.883 1.00 31.27 129 LEU A C 1
ATOM 1081 O O . LEU A 1 129 ? 57.720 8.243 -18.024 1.00 31.27 129 LEU A O 1
ATOM 1085 N N . LYS A 1 130 ? 59.242 7.431 -16.581 1.00 42.22 130 LYS A N 1
ATOM 1086 C CA . LYS A 1 130 ? 59.949 6.499 -17.441 1.00 42.22 130 LYS A CA 1
ATOM 1087 C C . LYS A 1 130 ? 59.064 5.255 -17.588 1.00 42.22 130 LYS A C 1
ATOM 1089 O O . LYS A 1 130 ? 59.057 4.412 -16.700 1.00 42.22 130 LYS A O 1
ATOM 1094 N N . LEU A 1 131 ? 58.315 5.149 -18.680 1.00 33.94 131 LEU A N 1
ATOM 1095 C CA . LEU A 1 131 ? 57.703 3.895 -19.137 1.00 33.94 131 LEU A CA 1
ATOM 1096 C C . LEU A 1 131 ? 58.045 3.758 -20.625 1.00 33.94 131 LEU A C 1
ATOM 1098 O O . LEU A 1 131 ? 57.482 4.432 -21.474 1.00 33.94 131 LEU A O 1
ATOM 1102 N N . CYS A 1 132 ? 59.210 3.174 -20.911 1.00 30.23 132 CYS A N 1
ATOM 1103 C CA . CYS A 1 132 ? 59.306 1.831 -21.493 1.00 30.23 132 CYS A CA 1
ATOM 1104 C C . CYS A 1 132 ? 58.428 1.652 -22.738 1.00 30.23 132 CYS A C 1
ATOM 1106 O O . CYS A 1 132 ? 57.337 1.097 -22.689 1.00 30.23 132 CYS A O 1
ATOM 1108 N N . LEU A 1 133 ? 58.986 2.068 -23.877 1.00 37.72 133 LEU A N 1
ATOM 1109 C CA . LEU A 1 133 ? 58.749 1.421 -25.161 1.00 37.72 133 LEU A CA 1
ATOM 1110 C C . LEU A 1 133 ? 59.357 0.020 -25.104 1.00 37.72 133 LEU A C 1
ATOM 1112 O O . LEU A 1 133 ? 60.515 -0.168 -25.457 1.00 37.72 133 LEU A O 1
ATOM 1116 N N . THR A 1 134 ? 58.579 -0.953 -24.655 1.00 42.47 134 THR A N 1
ATOM 1117 C CA . THR A 1 134 ? 58.755 -2.353 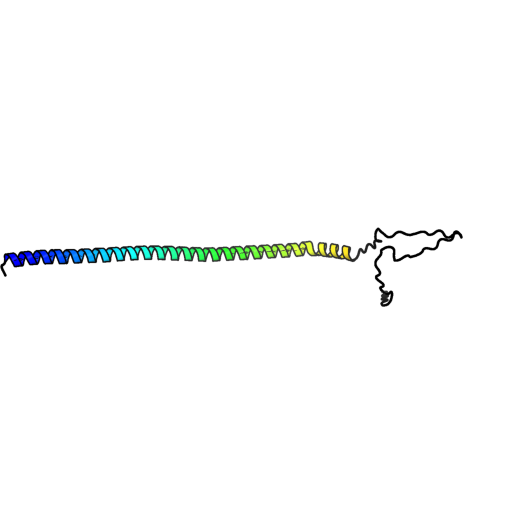-25.032 1.00 42.47 134 THR A CA 1
ATOM 1118 C C . THR A 1 134 ? 57.429 -3.069 -24.838 1.00 42.47 134 THR A C 1
ATOM 1120 O O . THR A 1 134 ? 56.799 -2.944 -23.795 1.00 42.47 134 THR A O 1
ATOM 1123 N N . SER A 1 135 ? 57.085 -3.878 -25.841 1.00 36.09 135 SER A N 1
ATOM 1124 C CA . SER A 1 135 ? 56.101 -4.967 -25.844 1.00 36.09 135 SER A CA 1
ATOM 1125 C C . SER A 1 135 ? 54.714 -4.710 -26.480 1.00 36.09 135 SER A C 1
ATOM 1127 O O . SER A 1 135 ? 53.870 -4.019 -25.932 1.00 36.09 135 SER A O 1
ATOM 1129 N N . PHE A 1 136 ? 54.514 -5.426 -27.605 1.00 33.91 136 PHE A N 1
ATOM 1130 C CA . PHE A 1 136 ? 53.273 -6.078 -28.068 1.00 33.91 136 PHE A CA 1
ATOM 1131 C C . PHE A 1 136 ? 52.198 -5.163 -28.701 1.00 33.91 136 PHE A C 1
ATOM 1133 O O . PHE A 1 136 ? 51.821 -4.155 -28.137 1.00 33.91 136 PHE A O 1
ATOM 1140 N N . PHE A 1 137 ? 51.598 -5.437 -29.861 1.00 30.86 137 PHE A N 1
ATOM 1141 C CA . PHE A 1 137 ? 51.585 -6.609 -30.735 1.00 30.86 137 PHE A CA 1
ATOM 1142 C C . PHE A 1 137 ? 51.045 -6.150 -32.104 1.00 30.86 137 PHE A C 1
ATOM 1144 O O . PHE A 1 137 ? 50.098 -5.365 -32.166 1.00 30.86 137 PHE A O 1
ATOM 1151 N N . CYS A 1 138 ? 51.626 -6.644 -33.197 1.00 35.72 138 CYS A N 1
ATOM 1152 C CA . CYS A 1 138 ? 50.975 -6.623 -34.504 1.00 35.72 138 CYS A CA 1
ATOM 1153 C C . CYS A 1 138 ? 49.716 -7.495 -34.449 1.00 35.72 138 CYS A C 1
ATOM 1155 O O . CYS A 1 138 ? 49.823 -8.658 -34.075 1.00 35.72 138 CYS A O 1
ATOM 1157 N N . ILE A 1 139 ? 48.575 -7.000 -34.928 1.00 35.81 139 ILE A N 1
ATOM 1158 C CA . ILE A 1 139 ? 47.624 -7.848 -35.656 1.00 35.81 139 ILE A CA 1
ATOM 1159 C C . ILE A 1 139 ? 47.270 -7.108 -36.941 1.00 35.81 139 ILE A C 1
ATOM 1161 O O . ILE A 1 139 ? 46.367 -6.280 -37.004 1.00 35.81 139 ILE A O 1
ATOM 1165 N N . SER A 1 140 ? 48.053 -7.406 -37.970 1.00 39.84 140 SER A N 1
ATOM 1166 C CA . SER A 1 140 ? 47.600 -7.391 -39.352 1.00 39.84 140 SER A CA 1
ATOM 1167 C C . SER A 1 140 ? 46.511 -8.455 -39.513 1.00 39.84 140 SER A C 1
ATOM 1169 O O . SER A 1 140 ? 46.775 -9.635 -39.282 1.00 39.84 140 SER A O 1
ATOM 1171 N N . GLY A 1 141 ? 45.321 -8.040 -39.929 1.00 32.59 141 GLY A N 1
ATOM 1172 C CA . GLY A 1 141 ? 44.257 -8.911 -40.414 1.00 32.59 141 GLY A CA 1
ATOM 1173 C C . GLY A 1 141 ? 43.617 -8.257 -41.631 1.00 32.59 141 GLY A C 1
ATOM 1174 O O . GLY A 1 141 ? 42.728 -7.425 -41.487 1.00 32.59 141 GLY A O 1
ATOM 1175 N N . SER A 1 142 ? 44.146 -8.577 -42.810 1.00 35.56 142 SER A N 1
ATOM 1176 C CA . SER A 1 142 ? 43.501 -8.347 -44.106 1.00 35.56 142 SER A CA 1
ATOM 1177 C C . SER A 1 142 ? 42.436 -9.424 -44.340 1.00 35.56 142 SER A C 1
ATOM 1179 O O . SER A 1 142 ? 42.698 -10.556 -43.952 1.00 35.56 142 SER A O 1
ATOM 1181 N N . LEU A 1 143 ? 41.337 -9.046 -45.014 1.00 32.31 143 LEU A N 1
ATOM 1182 C CA . LEU A 1 143 ? 40.309 -9.868 -45.696 1.00 32.31 143 LEU A CA 1
ATOM 1183 C C . LEU A 1 143 ? 39.842 -11.181 -45.037 1.00 32.31 143 LEU A C 1
ATOM 1185 O O . LEU A 1 143 ? 40.612 -12.164 -45.020 1.00 32.31 143 LEU A O 1
#

InterPro domains:
  IPR005124 Vacuolar (H+)-ATPase G subunit [PF03179] (7-97)

Foldseek 3Di:
DDPVVVVVVVVVVVVVVVVVVVVVVVVVVVVVVVVVVVVVVVVVVVVVVVVVVVVVVVVVVVVVVVVVVVVVVVVVVCVVCVVVVVVVVVCVVPPDDDDDPPPDDFDFDQDPVRDTDRDPDPDPPPDDDDDDPDDDDDDDDDD

Seq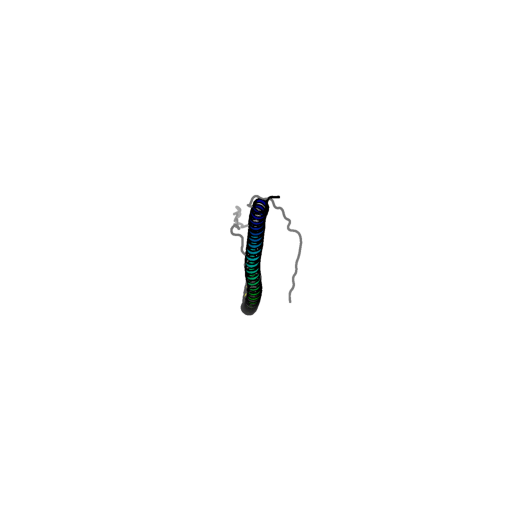uence (143 aa):
MHPLQRRGNDRINEAQTYRVKIIKQVKIHAENEKNAFQKQKDDKIKEKLRQIEHDIELEKIVYDRQVDATIKGYDERVVQVKDRVIENLLDLVTNIKPEIHHNFTVQKEINETGTYTRIFDPLHSGRLLKLCLTSFFCISGSL

pLDDT: mean 80.6, std 22.88, range [30.23, 97.69]